Protein AF-A0A7K3Z0W1-F1 (afdb_monomer)

Foldseek 3Di:
DVVVVVVVVVLLVVLLVVLLVQLLVVLVVVCVVVVLDDPDPPPHDPVSVVSSVVSSVVSSVVSSVVSCVVSVD

Sequence (73 aa):
MMTMVNADLLSVLVVGTLGLFFGTVLGLLIGHLANQQRGDLNALSIREKRINATLVIGCSAICIAIFAAYAFR

Solvent-accessible surface area (backbone atoms o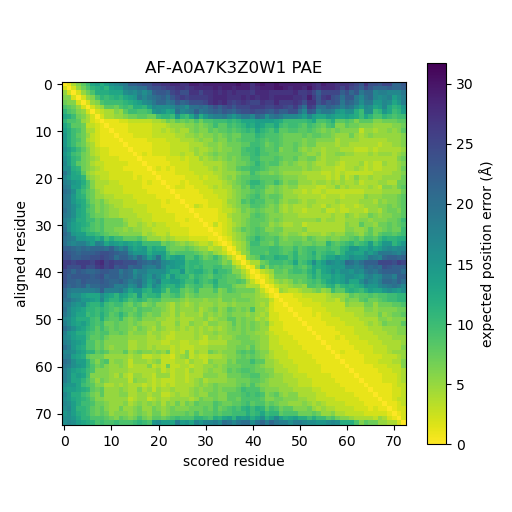nly — not comparable to full-atom values): 3885 Å² total; per-residue (Å²): 127,81,66,57,62,58,53,52,53,50,49,52,50,50,32,48,51,51,10,44,52,54,6,40,54,50,15,51,50,50,30,39,74,69,65,63,52,58,99,47,79,82,78,53,50,74,67,47,52,48,52,41,51,53,38,20,53,50,36,14,53,52,38,25,52,53,44,43,56,64,76,75,104

Secondary structure (DSSP, 8-state):
-THHHHHHHHHHHHHHHHHHHHHHHHHHHHHHHTT---S-TTTS-HHHHHHHHHHHHHHHHHHHHHHHHHH--

pLDDT: mean 77.02, std 11.02, range [43.78, 87.94]

Radius of gyration: 15.9 Å; Cα contacts (8 Å, |Δi|>4): 63; chains: 1; bounding box: 44×16×36 Å

Mean predicted aligned error: 8.29 Å

Structure (mmCIF, N/CA/C/O backbone):
data_AF-A0A7K3Z0W1-F1
#
_entry.id   AF-A0A7K3Z0W1-F1
#
loop_
_atom_site.group_PDB
_atom_site.id
_atom_site.type_symbol
_atom_site.label_atom_id
_atom_site.label_alt_id
_atom_site.label_comp_id
_atom_site.label_asym_id
_atom_site.label_entity_id
_atom_site.label_seq_id
_atom_site.pdbx_PDB_ins_code
_atom_site.Cartn_x
_atom_site.Cartn_y
_atom_site.Cartn_z
_atom_site.occupancy
_atom_site.B_iso_or_equiv
_atom_site.auth_seq_id
_atom_site.auth_comp_id
_atom_site.auth_asym_id
_atom_site.auth_atom_id
_atom_site.pdbx_PDB_model_num
ATOM 1 N N . MET A 1 1 ? 24.590 10.325 -20.284 1.00 44.59 1 MET A N 1
ATOM 2 C CA . MET A 1 1 ? 24.424 9.210 -19.321 1.00 44.59 1 MET A CA 1
ATOM 3 C C . MET A 1 1 ? 23.749 9.628 -18.005 1.00 44.59 1 MET A C 1
ATOM 5 O O . MET A 1 1 ? 23.183 8.773 -17.346 1.00 44.59 1 MET A O 1
ATOM 9 N N . MET A 1 2 ? 23.728 10.921 -17.641 1.00 43.78 2 MET A N 1
ATOM 10 C CA . MET A 1 2 ? 23.151 11.420 -16.375 1.00 43.78 2 MET A CA 1
ATOM 11 C C . MET A 1 2 ? 21.613 11.592 -16.377 1.00 43.78 2 MET A C 1
ATOM 13 O O . MET A 1 2 ? 21.018 11.803 -15.329 1.00 43.78 2 MET A O 1
ATOM 17 N N . THR A 1 3 ? 20.953 11.481 -17.536 1.00 50.25 3 THR A N 1
ATOM 18 C CA . THR A 1 3 ? 19.494 11.649 -17.687 1.00 50.25 3 THR A CA 1
ATOM 19 C C . THR A 1 3 ? 18.682 10.370 -17.457 1.00 50.25 3 THR A C 1
ATOM 21 O O . THR A 1 3 ? 17.487 10.472 -17.200 1.00 50.25 3 THR A O 1
ATOM 24 N N . MET A 1 4 ? 19.300 9.181 -17.506 1.00 50.25 4 MET A N 1
ATOM 25 C CA . MET A 1 4 ? 18.583 7.910 -17.295 1.00 50.25 4 MET A CA 1
ATOM 26 C C . MET A 1 4 ? 18.223 7.675 -15.819 1.00 50.25 4 MET A C 1
ATOM 28 O O . MET A 1 4 ? 17.102 7.285 -15.527 1.00 50.25 4 MET A O 1
ATOM 32 N N . VAL A 1 5 ? 19.109 8.027 -14.878 1.00 55.66 5 VAL A N 1
ATOM 33 C CA . VAL A 1 5 ? 18.861 7.829 -13.433 1.00 55.66 5 VAL A CA 1
ATOM 34 C C . VAL A 1 5 ? 17.688 8.677 -12.927 1.00 55.66 5 VAL A C 1
ATOM 36 O O . VAL A 1 5 ? 16.879 8.204 -12.133 1.00 55.66 5 VAL A O 1
ATOM 39 N N . ASN A 1 6 ? 17.551 9.917 -13.413 1.00 59.06 6 ASN A N 1
ATOM 40 C CA . ASN A 1 6 ? 16.422 10.775 -13.039 1.00 59.06 6 ASN A C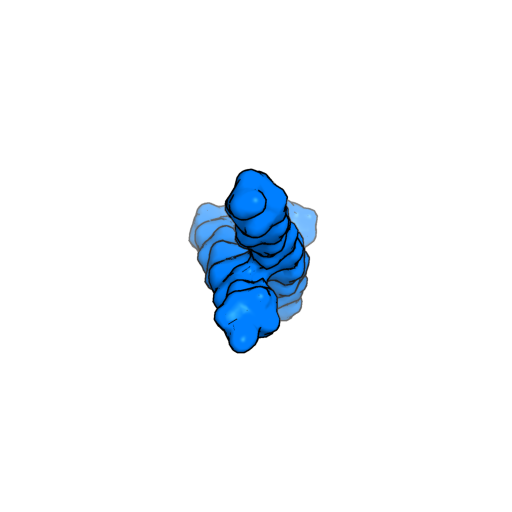A 1
ATOM 41 C C . ASN A 1 6 ? 15.089 10.263 -13.597 1.00 59.06 6 ASN A C 1
ATOM 43 O O . ASN A 1 6 ? 14.070 10.400 -12.926 1.00 59.06 6 ASN A O 1
ATOM 47 N N . ALA A 1 7 ? 15.086 9.682 -14.800 1.00 61.16 7 ALA A N 1
ATOM 48 C CA . ALA A 1 7 ? 13.878 9.129 -15.405 1.00 61.16 7 ALA A CA 1
ATOM 49 C C . ALA A 1 7 ? 13.402 7.870 -14.664 1.00 61.16 7 ALA A C 1
ATOM 51 O O . ALA A 1 7 ? 12.205 7.735 -14.408 1.00 61.16 7 ALA A O 1
ATOM 52 N N . ASP A 1 8 ? 14.327 7.006 -14.237 1.00 74.50 8 ASP A N 1
ATOM 53 C CA . ASP A 1 8 ? 13.996 5.818 -13.446 1.00 74.50 8 ASP A CA 1
ATOM 54 C C . ASP A 1 8 ? 13.497 6.184 -12.047 1.00 74.50 8 ASP A C 1
ATOM 56 O O . ASP A 1 8 ? 12.467 5.676 -11.606 1.00 74.50 8 ASP A O 1
ATOM 60 N N . LEU A 1 9 ? 14.159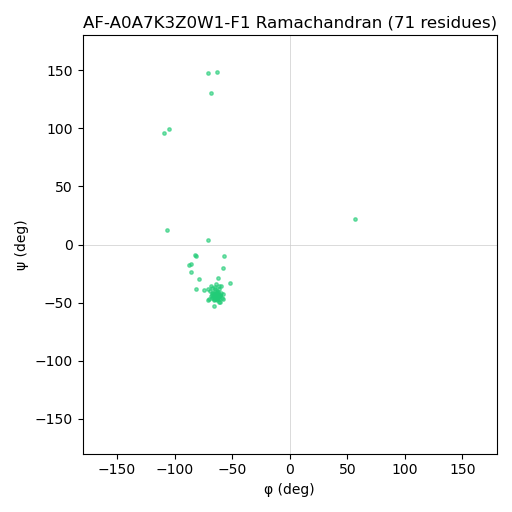 7.123 -11.360 1.00 78.69 9 LEU A N 1
ATOM 61 C CA . LEU A 1 9 ? 13.733 7.549 -10.024 1.00 78.69 9 LEU A CA 1
ATOM 62 C C . LEU A 1 9 ? 12.344 8.201 -10.057 1.00 78.69 9 LEU A C 1
ATOM 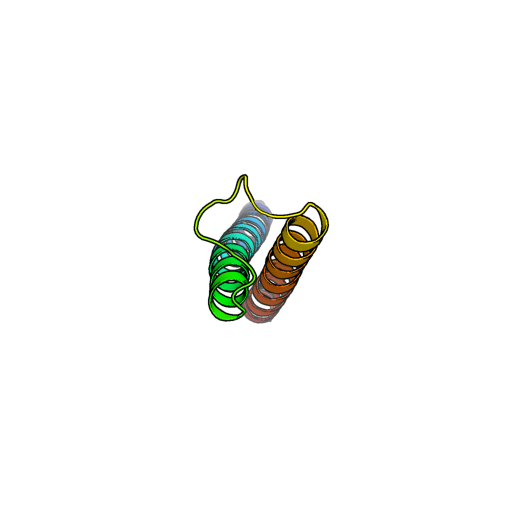64 O O . LEU A 1 9 ? 11.506 7.921 -9.201 1.00 78.69 9 LEU A O 1
ATOM 68 N N . LEU A 1 10 ? 12.085 9.045 -11.060 1.00 82.19 10 LEU A N 1
ATOM 69 C CA . LEU A 1 10 ? 10.790 9.696 -11.241 1.00 82.19 10 LEU A CA 1
ATOM 70 C C . LEU A 1 10 ? 9.704 8.676 -11.606 1.00 82.19 10 LEU A C 1
ATOM 72 O O . LEU A 1 10 ? 8.599 8.764 -11.080 1.00 82.19 10 LEU A O 1
ATOM 76 N N . SER A 1 11 ? 10.029 7.661 -12.409 1.00 80.00 11 SER A N 1
ATOM 77 C CA . SER A 1 11 ? 9.112 6.559 -12.732 1.00 80.00 11 SER A CA 1
ATOM 78 C C . SER A 1 11 ? 8.761 5.726 -11.498 1.00 80.00 11 SER A C 1
ATOM 80 O O . SER A 1 11 ? 7.585 5.461 -11.258 1.00 80.00 11 SER A O 1
ATOM 82 N N . VAL A 1 12 ? 9.744 5.392 -10.653 1.00 81.56 12 VAL A N 1
ATOM 83 C CA . VAL A 1 12 ? 9.508 4.716 -9.363 1.00 81.56 12 VAL A CA 1
ATOM 84 C C . VAL A 1 12 ? 8.620 5.570 -8.456 1.00 81.56 12 VAL A C 1
ATOM 86 O O . VAL A 1 12 ? 7.677 5.057 -7.853 1.00 81.56 12 VAL A O 1
ATOM 89 N N . LEU A 1 13 ? 8.888 6.876 -8.374 1.00 86.00 13 LEU A N 1
ATOM 90 C CA . LEU A 1 13 ? 8.113 7.796 -7.542 1.00 86.00 13 LEU A CA 1
ATOM 91 C C . LEU A 1 13 ? 6.657 7.903 -8.025 1.00 86.00 13 LEU A C 1
ATOM 93 O O . LEU A 1 13 ? 5.727 7.877 -7.220 1.00 86.00 13 LEU A O 1
ATOM 97 N N . VAL A 1 14 ? 6.449 7.982 -9.341 1.00 86.44 14 VAL A N 1
ATOM 98 C CA . VAL A 1 14 ? 5.122 8.038 -9.970 1.00 86.44 14 VAL A CA 1
ATOM 99 C C . VAL A 1 14 ? 4.363 6.728 -9.757 1.00 86.44 14 VAL A C 1
ATOM 101 O O . VAL A 1 14 ? 3.218 6.753 -9.316 1.00 86.44 14 VAL A O 1
ATOM 104 N N . VAL A 1 15 ? 5.000 5.578 -9.979 1.00 86.06 15 VAL A N 1
ATOM 105 C CA . VAL A 1 15 ? 4.400 4.258 -9.725 1.00 86.06 15 VAL A CA 1
ATOM 106 C C . VAL A 1 15 ? 4.025 4.093 -8.249 1.00 86.06 15 VAL A C 1
ATOM 108 O O . VAL A 1 15 ? 2.923 3.641 -7.938 1.00 86.06 15 VAL A O 1
ATOM 111 N N . GLY A 1 16 ? 4.906 4.506 -7.335 1.00 83.44 16 GLY A N 1
ATOM 112 C CA . GLY A 1 16 ? 4.657 4.453 -5.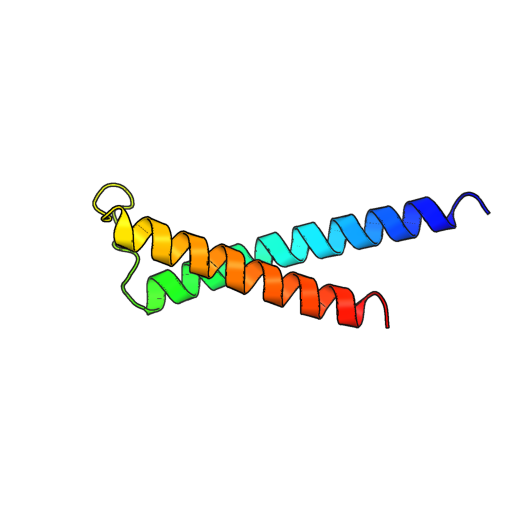896 1.00 83.44 16 GLY A CA 1
ATOM 113 C C . GLY A 1 16 ? 3.490 5.343 -5.470 1.00 83.44 16 GLY A C 1
ATOM 114 O O . GLY A 1 16 ? 2.592 4.889 -4.764 1.00 83.44 16 GLY A O 1
ATOM 115 N N . THR A 1 17 ? 3.465 6.596 -5.928 1.00 86.25 17 THR A N 1
ATOM 116 C CA . THR A 1 17 ? 2.399 7.557 -5.593 1.00 86.25 17 THR A CA 1
ATOM 117 C C . THR A 1 17 ? 1.053 7.163 -6.189 1.00 86.25 17 THR A C 1
ATOM 119 O O . THR A 1 17 ? 0.059 7.164 -5.465 1.00 86.25 17 THR A O 1
ATOM 122 N N . LEU A 1 18 ? 1.005 6.753 -7.459 1.00 85.62 18 LEU A N 1
ATOM 123 C CA . LEU A 1 18 ? -0.222 6.264 -8.093 1.00 85.62 18 LEU A CA 1
ATOM 124 C C . LEU A 1 18 ? -0.723 4.989 -7.417 1.00 85.62 18 LEU A C 1
ATOM 126 O O . LEU A 1 18 ? -1.904 4.893 -7.089 1.00 85.62 18 LEU A O 1
ATOM 130 N N . GLY A 1 19 ? 0.164 4.031 -7.154 1.00 84.56 19 GLY A N 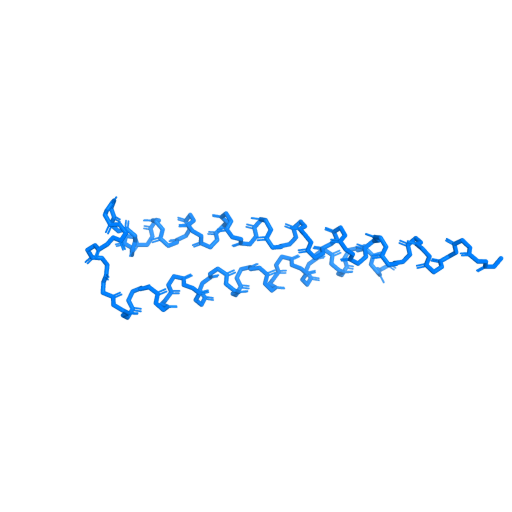1
ATOM 131 C CA . GLY A 1 19 ? -0.202 2.785 -6.493 1.00 84.56 19 GLY A CA 1
ATOM 132 C C . GLY A 1 19 ? -0.718 2.997 -5.067 1.00 84.56 19 GLY A C 1
ATOM 133 O O . GLY A 1 19 ? -1.720 2.389 -4.693 1.00 84.56 19 GLY A O 1
ATOM 134 N N . LEU A 1 20 ? -0.114 3.912 -4.299 1.00 85.62 20 LEU A N 1
ATOM 135 C CA . LEU A 1 20 ? -0.623 4.324 -2.985 1.00 85.62 20 LEU A CA 1
ATOM 136 C C . LEU A 1 20 ? -1.981 5.021 -3.087 1.00 85.62 20 LEU A C 1
ATOM 138 O O . LEU A 1 20 ? -2.872 4.734 -2.291 1.00 85.62 20 LEU A O 1
ATOM 142 N N . PHE A 1 21 ? -2.161 5.920 -4.056 1.00 87.94 21 PHE A N 1
ATOM 143 C CA . PHE A 1 21 ? -3.405 6.670 -4.211 1.00 87.94 21 PHE A CA 1
ATOM 144 C C . PHE A 1 21 ? -4.563 5.743 -4.594 1.00 87.94 21 PHE A C 1
ATOM 146 O O . PHE A 1 21 ? -5.569 5.677 -3.886 1.00 87.94 21 PHE A O 1
ATOM 153 N N . PHE A 1 22 ? -4.392 4.949 -5.656 1.00 85.62 22 PHE A N 1
ATOM 154 C CA . PHE A 1 22 ? -5.387 3.967 -6.089 1.00 85.62 22 PHE A CA 1
ATOM 155 C C . PHE A 1 22 ? -5.625 2.890 -5.033 1.00 85.62 22 PHE A C 1
ATOM 157 O O . PHE A 1 22 ? -6.772 2.545 -4.761 1.00 85.62 22 PHE A O 1
ATOM 164 N N . GLY A 1 23 ? -4.568 2.399 -4.387 1.00 84.44 23 GLY A N 1
ATOM 165 C CA . GLY A 1 23 ? -4.678 1.406 -3.328 1.00 84.44 23 GLY A CA 1
ATOM 166 C C . GLY A 1 23 ? -5.402 1.902 -2.084 1.00 84.44 23 GLY A C 1
ATOM 167 O O . GLY A 1 23 ? -6.172 1.152 -1.489 1.00 84.44 23 GLY A O 1
ATOM 168 N N . THR A 1 24 ? -5.215 3.171 -1.721 1.00 83.69 24 THR A N 1
ATOM 169 C CA . THR A 1 24 ? -5.940 3.801 -0.612 1.00 83.69 24 THR A CA 1
ATOM 170 C C . THR A 1 24 ? -7.404 3.998 -0.963 1.00 83.69 24 THR A C 1
ATOM 172 O O . THR A 1 24 ? -8.265 3.616 -0.176 1.00 83.69 24 THR A O 1
ATOM 175 N N . VAL A 1 25 ? -7.710 4.522 -2.153 1.00 87.56 25 VAL A N 1
ATOM 176 C CA . VAL A 1 25 ? -9.098 4.700 -2.599 1.00 87.56 25 VAL A CA 1
ATOM 177 C C . VAL A 1 25 ? -9.817 3.353 -2.669 1.00 87.56 25 VAL A C 1
ATOM 179 O O . VAL A 1 25 ? -10.883 3.210 -2.080 1.00 87.56 25 VAL A O 1
ATOM 182 N N . LEU A 1 26 ? -9.222 2.345 -3.313 1.00 84.75 26 LEU A N 1
ATOM 183 C CA . LEU A 1 26 ? -9.806 1.006 -3.416 1.00 84.75 26 LEU A CA 1
ATOM 184 C C . LEU A 1 26 ? -9.917 0.325 -2.054 1.00 84.75 26 LEU A C 1
ATOM 186 O O . LEU A 1 26 ? -10.969 -0.219 -1.739 1.00 84.75 26 LEU A O 1
ATOM 190 N N . GLY A 1 27 ? -8.876 0.384 -1.223 1.00 83.75 27 GLY A N 1
ATOM 191 C CA . GLY A 1 27 ? -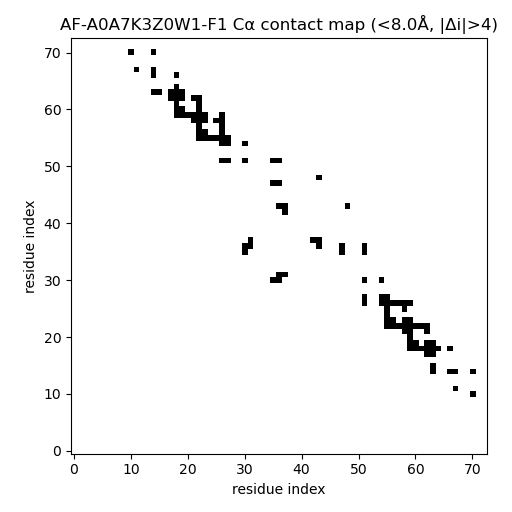8.896 -0.203 0.114 1.00 83.75 27 GLY A CA 1
ATOM 192 C C . GLY A 1 27 ? -9.982 0.413 0.993 1.00 83.75 27 GLY A C 1
ATOM 193 O O . GLY A 1 27 ? -10.730 -0.313 1.644 1.00 83.75 27 GLY A O 1
ATOM 194 N N . LEU A 1 28 ? -10.141 1.740 0.959 1.00 82.62 28 LEU A N 1
ATOM 195 C CA . LEU A 1 28 ? -11.213 2.410 1.690 1.00 82.62 28 LEU A CA 1
ATOM 196 C C . LEU A 1 28 ? -12.593 2.070 1.118 1.00 82.62 28 LEU A C 1
ATOM 198 O O . LEU A 1 28 ? -13.512 1.809 1.886 1.00 82.62 28 LEU A O 1
ATOM 202 N N . LEU A 1 29 ? -12.737 2.020 -0.208 1.00 84.12 29 LEU A N 1
ATOM 203 C CA . LEU A 1 29 ? -14.003 1.717 -0.873 1.00 84.12 29 LEU A CA 1
ATOM 204 C C . LEU A 1 29 ? -14.453 0.272 -0.613 1.00 84.12 29 LEU A C 1
ATOM 206 O O . LEU A 1 29 ? -15.617 0.041 -0.302 1.00 84.12 29 LEU A O 1
ATOM 210 N N . ILE A 1 30 ? -13.530 -0.694 -0.645 1.00 82.62 30 ILE A N 1
ATOM 211 C CA . ILE A 1 30 ? -13.799 -2.090 -0.271 1.00 82.62 30 ILE A CA 1
ATOM 212 C C . ILE A 1 30 ? -14.140 -2.176 1.220 1.00 82.62 30 ILE A C 1
ATOM 214 O O . ILE A 1 30 ? -15.099 -2.853 1.582 1.00 82.62 30 ILE A O 1
ATOM 218 N N . GLY A 1 31 ? -13.412 -1.466 2.089 1.00 80.62 31 GLY A N 1
ATOM 219 C CA . GLY A 1 31 ? -13.725 -1.391 3.519 1.00 80.62 31 GLY A CA 1
ATOM 220 C C . GLY A 1 31 ? -15.115 -0.803 3.792 1.00 80.62 31 GLY A C 1
ATOM 221 O O . GLY A 1 31 ? -15.819 -1.258 4.696 1.00 80.62 31 GLY A O 1
ATOM 222 N N . HIS A 1 32 ? -15.541 0.163 2.980 1.00 77.00 32 HIS A N 1
ATOM 223 C CA . HIS A 1 32 ? -16.877 0.740 3.037 1.00 77.00 32 HIS A CA 1
ATOM 224 C C . HIS A 1 32 ? -17.955 -0.232 2.534 1.00 77.00 32 HIS A C 1
ATOM 226 O O . HIS A 1 32 ? -18.926 -0.470 3.248 1.00 77.00 32 HIS A O 1
ATOM 232 N N . LEU A 1 33 ? -17.761 -0.872 1.372 1.00 79.38 33 LEU A N 1
ATOM 233 C CA . LEU A 1 33 ? -18.689 -1.886 0.846 1.00 79.38 33 LEU A CA 1
ATOM 234 C C . LEU A 1 33 ? -18.822 -3.105 1.765 1.00 79.38 33 LEU A C 1
ATOM 236 O O . LEU A 1 33 ? -19.909 -3.657 1.906 1.00 79.38 33 LEU A O 1
ATOM 240 N N . ALA A 1 34 ? -17.735 -3.513 2.421 1.00 77.62 34 ALA A N 1
ATOM 241 C CA . ALA A 1 34 ? -17.736 -4.593 3.403 1.00 77.62 34 ALA A CA 1
ATOM 242 C C . ALA A 1 34 ? -18.443 -4.211 4.720 1.00 77.62 34 ALA A C 1
ATOM 244 O O . ALA A 1 34 ? -18.423 -4.991 5.673 1.00 77.62 34 ALA A O 1
ATOM 245 N N . ASN A 1 35 ? -19.035 -3.011 4.789 1.00 71.12 35 ASN A N 1
ATOM 246 C CA . ASN A 1 35 ? -19.703 -2.445 5.957 1.00 71.12 35 ASN A CA 1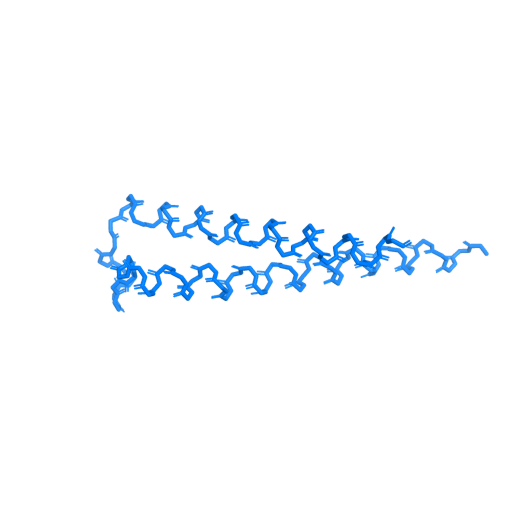
ATOM 247 C C . ASN A 1 35 ? -18.791 -2.375 7.200 1.00 71.12 35 ASN A C 1
ATOM 249 O O . ASN A 1 35 ? -19.264 -2.333 8.335 1.00 71.12 35 ASN A O 1
ATOM 253 N N . GLN A 1 36 ? -17.471 -2.380 6.981 1.00 66.50 36 GLN A N 1
ATOM 254 C CA . GLN A 1 36 ? -16.450 -2.268 8.023 1.00 66.50 36 GLN A CA 1
ATOM 255 C C . GLN A 1 36 ? -16.147 -0.807 8.354 1.00 66.50 36 GLN A C 1
ATOM 257 O O . GLN A 1 36 ? -15.577 -0.533 9.401 1.00 66.50 36 GLN A O 1
ATOM 262 N N . GLN A 1 37 ? -16.536 0.141 7.496 1.00 63.75 37 GLN A N 1
ATOM 263 C CA . GLN A 1 37 ? -16.450 1.571 7.775 1.00 63.75 37 GLN A CA 1
ATOM 264 C C . GLN A 1 37 ? -17.835 2.128 8.094 1.00 63.75 37 GLN A C 1
ATOM 266 O O . GLN A 1 37 ? -18.621 2.436 7.198 1.00 63.75 37 GLN A O 1
ATOM 271 N N . ARG A 1 38 ? -18.129 2.281 9.386 1.00 62.34 38 ARG A N 1
ATOM 272 C CA . ARG A 1 38 ? -19.261 3.099 9.832 1.00 62.34 38 ARG A CA 1
ATOM 273 C C . ARG A 1 38 ? -18.927 4.572 9.594 1.00 62.34 38 ARG A C 1
ATOM 275 O O . ARG A 1 38 ? -17.767 4.957 9.711 1.00 62.34 38 ARG A O 1
ATOM 282 N N . GLY A 1 39 ? -19.941 5.388 9.290 1.00 61.03 39 GLY A N 1
ATOM 283 C CA . GLY A 1 39 ? -19.786 6.823 8.989 1.00 61.03 39 GLY A CA 1
ATOM 284 C C . GLY A 1 39 ? -19.106 7.647 10.091 1.00 61.03 39 GLY A C 1
ATOM 285 O O . GLY A 1 39 ? -18.719 8.784 9.849 1.00 61.03 39 GLY A O 1
ATOM 286 N N . ASP A 1 40 ? -18.913 7.061 11.273 1.00 65.88 40 ASP A N 1
ATOM 287 C CA . ASP A 1 40 ? -18.143 7.635 12.364 1.00 65.88 40 ASP A CA 1
ATOM 288 C C . ASP A 1 40 ? -16.815 6.875 12.559 1.00 65.88 40 ASP A C 1
ATOM 290 O O . ASP A 1 40 ? -16.738 5.842 13.233 1.00 65.88 40 ASP A O 1
ATOM 294 N N . LEU A 1 41 ? -15.744 7.407 11.956 1.00 60.91 41 LEU A N 1
ATOM 295 C CA . LEU A 1 41 ? -14.366 6.901 12.066 1.00 60.91 41 LEU A CA 1
ATOM 296 C C . LEU A 1 41 ? -13.855 6.846 13.520 1.00 60.91 41 LEU A C 1
ATOM 298 O O . LEU A 1 41 ? -12.915 6.099 13.821 1.00 60.91 41 LEU A O 1
ATOM 302 N N . ASN A 1 42 ? -14.471 7.603 14.434 1.00 63.25 42 ASN A N 1
ATOM 303 C CA . ASN A 1 42 ? -14.144 7.575 15.8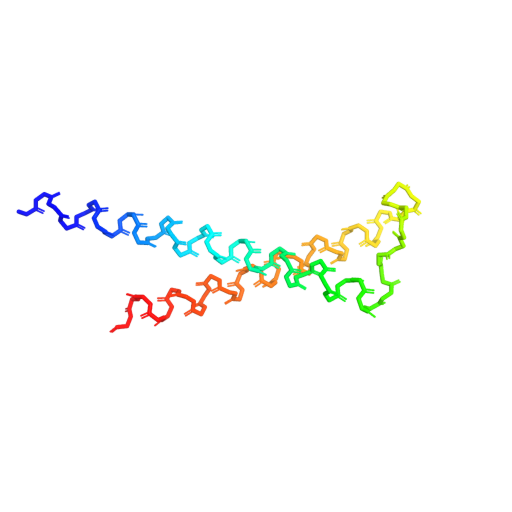58 1.00 63.25 42 ASN A CA 1
ATOM 304 C C . ASN A 1 42 ? -14.889 6.484 16.631 1.00 63.25 42 ASN A C 1
ATOM 306 O O . ASN A 1 42 ? -14.361 6.017 17.639 1.00 63.25 42 ASN A O 1
ATOM 310 N N . ALA A 1 43 ? -16.039 6.020 16.139 1.00 68.06 43 ALA A N 1
ATOM 311 C CA . ALA A 1 43 ? -16.792 4.915 16.738 1.00 68.06 43 ALA A CA 1
ATOM 312 C C . ALA A 1 43 ? -16.268 3.522 16.330 1.00 68.06 43 ALA A C 1
ATOM 314 O O . ALA A 1 43 ? -16.698 2.509 16.881 1.00 68.06 43 ALA A O 1
ATOM 315 N N . LEU A 1 44 ? -15.346 3.465 15.365 1.00 67.44 44 LEU A N 1
ATOM 316 C CA . LEU A 1 44 ? -14.711 2.236 14.892 1.00 67.44 44 LEU A CA 1
ATOM 317 C C . LEU A 1 44 ? -13.795 1.614 15.954 1.00 67.44 44 LEU A C 1
ATOM 319 O O . LEU A 1 44 ? -12.889 2.265 16.488 1.00 67.44 44 LEU A O 1
ATOM 323 N N . SER A 1 45 ? -13.972 0.314 16.188 1.00 77.00 45 SER A N 1
ATOM 324 C CA . SER A 1 45 ? -13.112 -0.469 17.071 1.00 77.00 45 SER A CA 1
ATOM 325 C C . SER A 1 45 ? -11.676 -0.511 16.541 1.00 77.00 45 SER A C 1
ATOM 327 O O . SER A 1 45 ? -11.429 -0.542 15.334 1.00 77.00 45 SER A O 1
ATOM 329 N N . ILE A 1 46 ? -10.691 -0.590 17.442 1.00 80.12 46 ILE A N 1
ATOM 330 C CA . ILE A 1 46 ? -9.264 -0.755 17.099 1.00 80.12 46 ILE A CA 1
ATOM 331 C C . ILE A 1 46 ? -9.036 -1.938 16.145 1.00 80.12 46 ILE A C 1
ATOM 333 O O . ILE A 1 46 ? -8.156 -1.882 15.282 1.00 80.12 46 ILE A O 1
ATOM 337 N N . ARG A 1 47 ? -9.843 -2.999 16.265 1.00 78.19 47 ARG A N 1
ATOM 338 C CA . ARG A 1 47 ? -9.772 -4.165 15.378 1.00 78.19 47 ARG A CA 1
ATOM 339 C C . ARG A 1 47 ? -10.195 -3.825 13.950 1.00 78.19 47 ARG A C 1
ATOM 341 O O . ARG A 1 47 ? -9.510 -4.218 13.014 1.00 78.19 47 ARG A O 1
ATOM 348 N N . GLU A 1 48 ? -11.271 -3.068 13.787 1.00 77.19 48 GLU A N 1
ATOM 349 C CA . GLU A 1 48 ? -11.785 -2.654 12.478 1.00 77.19 48 GLU A CA 1
ATOM 350 C C . GLU A 1 48 ? -10.857 -1.618 11.828 1.00 77.19 48 GLU A C 1
ATOM 352 O O . GLU A 1 48 ? -10.553 -1.717 10.641 1.00 77.19 48 GLU A O 1
ATOM 357 N N . LYS A 1 49 ? -10.287 -0.696 12.621 1.00 77.69 49 LYS A N 1
ATOM 358 C CA . LYS A 1 49 ? -9.234 0.224 12.154 1.00 77.69 49 LYS A CA 1
ATOM 359 C C . LYS A 1 49 ? -8.021 -0.531 11.614 1.00 77.69 49 LYS A C 1
ATOM 361 O O . LYS A 1 49 ? -7.501 -0.170 10.560 1.00 77.69 49 LYS A O 1
ATOM 366 N N . ARG A 1 50 ? -7.590 -1.599 12.300 1.00 83.25 50 ARG A N 1
ATOM 367 C CA . ARG A 1 50 ? -6.511 -2.469 11.808 1.00 83.25 50 ARG A CA 1
ATOM 368 C C . ARG A 1 50 ? -6.886 -3.169 10.512 1.00 83.25 50 ARG A C 1
ATOM 370 O O . ARG A 1 50 ? -6.072 -3.138 9.600 1.00 83.25 50 ARG A O 1
ATOM 377 N N . ILE A 1 51 ? -8.084 -3.751 10.421 1.00 82.56 51 ILE A N 1
ATOM 378 C CA . ILE A 1 51 ? -8.550 -4.431 9.202 1.00 82.56 51 ILE A CA 1
ATOM 379 C C . ILE A 1 51 ? -8.538 -3.457 8.022 1.00 82.56 51 ILE A C 1
ATOM 381 O O . ILE A 1 51 ? -7.971 -3.772 6.978 1.00 82.56 51 ILE A O 1
ATOM 385 N N . ASN A 1 52 ? -9.068 -2.250 8.217 1.00 81.44 52 ASN A N 1
ATOM 386 C CA . ASN A 1 52 ? -9.096 -1.214 7.193 1.00 81.44 52 ASN A CA 1
ATOM 387 C C . ASN A 1 52 ? -7.680 -0.785 6.768 1.00 81.44 52 ASN A C 1
ATOM 389 O O . ASN A 1 52 ? -7.389 -0.694 5.579 1.00 81.44 52 ASN A O 1
ATOM 393 N N . ALA A 1 53 ? -6.767 -0.600 7.729 1.00 81.38 53 ALA A N 1
ATOM 394 C CA . ALA A 1 53 ? -5.369 -0.287 7.438 1.00 81.38 53 ALA A CA 1
ATOM 395 C C . ALA A 1 53 ? -4.672 -1.416 6.660 1.00 81.38 53 ALA A C 1
ATOM 397 O O . ALA A 1 53 ? -4.000 -1.145 5.668 1.00 81.38 53 ALA A O 1
ATOM 398 N N . THR A 1 54 ? -4.862 -2.682 7.048 1.00 85.75 54 THR A N 1
ATOM 399 C CA . THR A 1 54 ? -4.307 -3.822 6.300 1.00 85.75 54 THR A CA 1
ATOM 400 C C . THR A 1 54 ? -4.896 -3.941 4.903 1.00 85.75 54 THR A C 1
ATOM 402 O O . THR A 1 54 ? -4.177 -4.306 3.977 1.00 85.75 54 THR A O 1
ATOM 405 N N . LEU A 1 55 ? -6.171 -3.592 4.729 1.00 84.19 55 LEU A N 1
ATOM 406 C CA . LEU A 1 55 ? -6.835 -3.609 3.431 1.00 84.19 55 LEU A CA 1
ATOM 407 C C . LEU A 1 55 ? -6.257 -2.533 2.504 1.00 84.19 55 LEU A C 1
ATOM 409 O O . LEU A 1 55 ? -5.898 -2.830 1.370 1.00 84.19 55 LEU A O 1
ATOM 413 N N . VAL A 1 56 ? -6.078 -1.311 3.014 1.00 85.69 56 VAL A N 1
ATOM 414 C CA . VAL A 1 56 ? -5.432 -0.202 2.293 1.00 85.69 56 VAL A CA 1
ATOM 415 C C . VAL A 1 56 ? -3.988 -0.536 1.930 1.00 85.69 56 VAL A C 1
ATOM 417 O O . VAL A 1 56 ? -3.592 -0.352 0.779 1.00 85.69 56 VAL A O 1
ATOM 420 N N . ILE A 1 57 ? -3.205 -1.067 2.873 1.00 85.94 57 ILE A N 1
ATOM 421 C CA . ILE A 1 57 ? -1.812 -1.461 2.622 1.00 85.94 57 ILE A CA 1
ATOM 422 C C . ILE A 1 57 ? -1.754 -2.577 1.571 1.00 85.94 57 ILE A C 1
ATOM 424 O O . ILE A 1 57 ? -0.972 -2.481 0.629 1.00 85.94 57 ILE A O 1
ATOM 428 N N . GLY A 1 58 ? -2.606 -3.600 1.691 1.00 86.25 58 GLY A N 1
ATOM 429 C CA . GLY A 1 58 ? -2.681 -4.707 0.739 1.00 86.25 58 GLY A CA 1
ATOM 430 C C . GLY A 1 58 ? -3.065 -4.250 -0.669 1.00 86.25 58 GLY A C 1
ATOM 431 O O . GLY A 1 58 ? -2.359 -4.556 -1.628 1.00 86.25 58 GLY A O 1
ATOM 432 N N . CYS A 1 59 ? -4.130 -3.454 -0.806 1.00 86.75 59 CYS A N 1
ATOM 433 C CA . CYS A 1 59 ? -4.541 -2.892 -2.096 1.00 86.75 59 CYS A CA 1
ATOM 434 C C . CYS A 1 59 ? -3.471 -1.978 -2.702 1.00 86.75 59 CYS A C 1
ATOM 436 O O . CYS A 1 59 ? -3.245 -2.030 -3.911 1.00 86.75 59 CYS A O 1
ATOM 438 N N . SER A 1 60 ? -2.781 -1.183 -1.882 1.00 83.25 60 SER A N 1
ATOM 439 C CA . SER A 1 60 ? -1.674 -0.332 -2.336 1.00 83.25 60 SER A CA 1
ATOM 440 C C . SER A 1 60 ? -0.499 -1.152 -2.841 1.00 83.25 60 SER A C 1
ATOM 442 O O . SER A 1 60 ? -0.015 -0.894 -3.938 1.00 83.25 60 SER A O 1
ATOM 444 N N . ALA A 1 61 ? -0.089 -2.189 -2.111 1.00 84.69 61 ALA A N 1
ATOM 445 C CA . ALA A 1 61 ? 0.979 -3.082 -2.548 1.00 84.69 61 ALA A CA 1
ATOM 446 C C . ALA A 1 61 ? 0.645 -3.768 -3.885 1.00 84.69 61 ALA A C 1
ATOM 448 O O . ALA A 1 61 ? 1.498 -3.827 -4.768 1.00 84.69 61 ALA A O 1
ATOM 449 N N . ILE A 1 62 ? -0.602 -4.221 -4.067 1.00 87.69 62 ILE A N 1
ATOM 450 C CA . ILE A 1 62 ? -1.062 -4.838 -5.321 1.00 87.69 62 ILE A CA 1
ATOM 451 C C . ILE A 1 62 ? -1.036 -3.826 -6.473 1.00 87.69 62 ILE A C 1
ATOM 453 O O . ILE A 1 62 ? -0.504 -4.133 -7.537 1.00 87.69 62 ILE A O 1
ATOM 457 N N . CYS A 1 63 ? -1.563 -2.614 -6.272 1.00 83.38 63 CYS A N 1
ATOM 458 C CA . CYS A 1 63 ? -1.558 -1.583 -7.313 1.00 83.38 63 CYS A CA 1
ATOM 459 C C . CYS A 1 63 ? -0.127 -1.193 -7.703 1.00 83.38 63 CYS A C 1
ATOM 461 O O . CYS A 1 63 ? 0.181 -1.137 -8.891 1.00 83.38 63 CYS A O 1
ATOM 463 N N . ILE A 1 64 ? 0.760 -0.988 -6.723 1.00 85.44 64 ILE A N 1
ATOM 464 C CA . ILE A 1 64 ? 2.182 -0.705 -6.966 1.00 85.44 64 ILE A CA 1
ATOM 465 C C . ILE A 1 64 ? 2.822 -1.846 -7.759 1.00 85.44 64 ILE A C 1
ATOM 467 O O . ILE A 1 64 ? 3.514 -1.578 -8.734 1.00 85.44 64 ILE A O 1
ATOM 471 N N . ALA A 1 65 ? 2.574 -3.105 -7.389 1.00 85.56 65 ALA A N 1
ATOM 472 C CA . ALA A 1 65 ? 3.129 -4.258 -8.092 1.00 85.56 65 ALA A CA 1
ATOM 473 C C . ALA A 1 65 ? 2.652 -4.340 -9.552 1.00 85.56 65 ALA A C 1
ATOM 475 O O . ALA A 1 65 ? 3.460 -4.604 -10.439 1.00 85.56 65 ALA A O 1
ATOM 476 N N . ILE A 1 66 ? 1.370 -4.066 -9.820 1.00 85.69 66 ILE A N 1
ATOM 477 C CA . ILE A 1 66 ? 0.813 -4.043 -11.182 1.00 85.69 66 ILE A CA 1
ATOM 478 C C . ILE A 1 66 ? 1.423 -2.900 -12.000 1.00 85.69 66 ILE A C 1
ATOM 480 O O . ILE A 1 66 ? 1.869 -3.123 -13.125 1.00 85.69 66 ILE A O 1
ATOM 484 N N . PHE A 1 67 ? 1.474 -1.686 -11.445 1.00 79.94 67 PHE A N 1
ATOM 485 C CA . PHE A 1 67 ? 2.060 -0.535 -12.134 1.00 79.94 67 PHE A CA 1
ATOM 486 C C . PHE A 1 67 ? 3.561 -0.713 -12.371 1.00 79.94 67 PHE A C 1
ATOM 488 O O . PHE A 1 67 ? 4.037 -0.401 -13.457 1.00 79.94 67 PHE A O 1
ATOM 495 N N . ALA A 1 68 ? 4.295 -1.271 -11.408 1.00 81.25 68 ALA A N 1
ATOM 496 C CA . ALA A 1 68 ? 5.705 -1.607 -11.569 1.00 81.25 68 ALA A CA 1
ATOM 497 C C . ALA A 1 68 ? 5.900 -2.672 -12.657 1.00 81.25 68 ALA A C 1
ATOM 499 O O . ALA A 1 68 ? 6.750 -2.509 -13.524 1.00 81.25 68 ALA A O 1
ATOM 500 N N . ALA A 1 69 ? 5.078 -3.724 -12.674 1.00 84.06 69 ALA A N 1
ATOM 501 C CA . ALA A 1 69 ? 5.134 -4.750 -13.712 1.00 84.06 69 ALA A CA 1
ATOM 502 C C . ALA A 1 69 ? 4.826 -4.203 -15.116 1.00 84.06 69 ALA A C 1
ATOM 504 O O . ALA A 1 69 ? 5.330 -4.746 -16.090 1.00 84.06 69 ALA A O 1
ATOM 505 N N . TYR A 1 70 ? 4.019 -3.145 -15.237 1.00 79.69 70 TYR A N 1
ATOM 506 C CA . TYR A 1 70 ? 3.777 -2.460 -16.512 1.00 79.69 70 TYR A CA 1
ATOM 507 C C . TYR A 1 70 ? 4.885 -1.470 -16.889 1.00 79.69 70 TYR A C 1
ATOM 509 O O . TYR A 1 70 ? 5.207 -1.352 -18.064 1.00 79.69 70 TYR A O 1
ATOM 517 N N . ALA A 1 71 ? 5.438 -0.745 -15.915 1.00 75.31 71 ALA A N 1
ATOM 518 C CA . ALA A 1 71 ? 6.436 0.298 -16.148 1.00 75.31 71 ALA A CA 1
ATOM 519 C C . ALA A 1 71 ? 7.852 -0.254 -16.380 1.00 75.31 71 ALA A C 1
ATOM 521 O O . ALA A 1 71 ? 8.633 0.372 -17.087 1.00 75.31 71 ALA A O 1
ATOM 522 N N . PHE A 1 72 ? 8.180 -1.407 -15.787 1.00 74.69 72 PHE A N 1
ATOM 523 C CA . PHE A 1 72 ? 9.498 -2.053 -15.877 1.00 74.69 72 PHE A CA 1
ATOM 524 C C . PHE A 1 72 ? 9.515 -3.301 -16.775 1.00 74.69 72 PHE A C 1
ATOM 526 O O . PHE A 1 72 ? 10.472 -4.075 -16.727 1.00 74.69 72 PHE A O 1
ATOM 533 N N . ARG A 1 73 ? 8.456 -3.525 -17.556 1.00 60.62 73 ARG A N 1
ATOM 534 C CA . ARG A 1 73 ? 8.420 -4.547 -18.609 1.00 60.62 73 ARG A CA 1
ATOM 535 C C . ARG A 1 73 ? 8.961 -3.979 -19.914 1.00 60.62 73 ARG A C 1
ATOM 537 O O . ARG A 1 73 ? 9.663 -4.747 -20.606 1.00 60.62 73 ARG A O 1
#